Protein AF-A0A1L9QV64-F1 (afdb_monomer_lite)

Organism: NCBI:txid1925591

pLDDT: mean 77.55, std 22.65, range [31.73, 98.31]

Foldseek 3Di:
DDDDDDDDDDDDDDDDDDDDDDDDDDDDDDDPDPPPPPPPPPPPPPPDDVVVVVVVVVVLVVVLVVLVVVLVVLVVVLVVLVVVDAADPWDKDWDFPPPPDDDPDPGDIWIWTWHQDPVRDIDIDTDPPVCVVVVVVNPVSNVVNVVSVVSNVVSVVVSVVSVVVVVVVVVVVVVVVPDD

Structure (mmCIF, N/CA/C/O backbone):
data_AF-A0A1L9QV64-F1
#
_entry.id   AF-A0A1L9QV64-F1
#
loop_
_atom_site.group_PDB
_atom_site.id
_atom_site.type_symbol
_atom_site.label_atom_id
_atom_site.label_alt_id
_atom_site.label_comp_id
_atom_site.label_asym_id
_atom_site.label_entity_id
_atom_site.label_seq_id
_atom_site.pdbx_PDB_ins_code
_atom_site.Cartn_x
_atom_site.Cartn_y
_atom_site.Cartn_z
_atom_site.occupancy
_atom_site.B_iso_or_equiv
_atom_site.auth_seq_id
_atom_site.auth_comp_id
_atom_site.auth_asym_id
_atom_site.auth_atom_id
_atom_site.pdbx_PDB_model_num
ATOM 1 N N . MET A 1 1 ? 91.411 -50.316 7.113 1.00 38.44 1 MET A N 1
ATOM 2 C CA . MET A 1 1 ? 92.697 -50.597 6.453 1.00 38.44 1 MET A CA 1
ATOM 3 C C . MET A 1 1 ? 92.424 -50.458 4.967 1.00 38.44 1 MET A C 1
ATOM 5 O O . MET A 1 1 ? 91.588 -51.207 4.493 1.00 38.44 1 MET A O 1
ATOM 9 N N . ASP A 1 2 ? 92.903 -49.502 4.177 1.00 37.91 2 ASP A N 1
ATOM 10 C CA . ASP A 1 2 ? 93.941 -48.463 4.262 1.00 37.91 2 ASP A CA 1
ATOM 11 C C . ASP A 1 2 ? 93.724 -47.562 3.005 1.00 37.91 2 ASP A C 1
ATOM 13 O O . ASP A 1 2 ? 93.276 -48.070 1.983 1.00 37.91 2 ASP A O 1
ATOM 17 N N . ILE A 1 3 ? 93.714 -46.224 3.108 1.00 37.59 3 ILE A N 1
ATOM 18 C CA . ILE A 1 3 ? 94.792 -45.269 2.735 1.00 37.59 3 ILE A CA 1
ATOM 19 C C . ILE A 1 3 ? 94.836 -44.799 1.246 1.00 37.59 3 ILE A C 1
ATOM 21 O O . ILE A 1 3 ? 95.057 -45.584 0.333 1.00 37.59 3 ILE A O 1
ATOM 25 N N . ASN A 1 4 ? 94.807 -43.455 1.101 1.00 42.72 4 ASN A N 1
ATOM 26 C CA . ASN A 1 4 ? 95.429 -42.552 0.091 1.00 42.72 4 ASN A CA 1
ATOM 27 C C . ASN A 1 4 ? 94.734 -42.137 -1.238 1.00 42.72 4 ASN A C 1
ATOM 29 O O . ASN A 1 4 ? 93.804 -42.806 -1.675 1.00 42.72 4 ASN A O 1
ATOM 33 N N . PRO A 1 5 ? 95.107 -40.957 -1.824 1.00 55.28 5 PRO A N 1
ATOM 34 C CA . PRO A 1 5 ? 94.154 -39.861 -2.043 1.00 55.28 5 PRO A CA 1
ATOM 35 C C . PRO A 1 5 ? 94.335 -39.207 -3.462 1.00 55.28 5 PRO A C 1
ATOM 37 O O . PRO A 1 5 ? 94.511 -39.979 -4.404 1.00 55.28 5 PRO A O 1
ATOM 40 N N . PRO A 1 6 ? 94.236 -37.871 -3.725 1.00 57.91 6 PRO A N 1
ATOM 41 C CA . PRO A 1 6 ? 93.696 -37.343 -4.988 1.00 57.91 6 PRO A CA 1
ATOM 42 C C . PRO A 1 6 ? 94.771 -36.807 -5.960 1.00 57.91 6 PRO A C 1
ATOM 44 O O . PRO A 1 6 ? 95.906 -36.551 -5.562 1.00 57.91 6 PRO A O 1
ATOM 47 N N . ASN A 1 7 ? 94.424 -36.547 -7.229 1.00 35.72 7 ASN A N 1
ATOM 48 C CA . ASN A 1 7 ? 95.274 -35.704 -8.077 1.00 35.72 7 ASN A CA 1
ATOM 49 C C . ASN A 1 7 ? 94.498 -34.871 -9.109 1.00 35.72 7 ASN A C 1
ATOM 51 O O . ASN A 1 7 ? 93.601 -35.351 -9.799 1.00 35.72 7 ASN A O 1
ATOM 55 N N . SER A 1 8 ? 94.905 -33.608 -9.161 1.00 38.78 8 SER A N 1
ATOM 56 C CA . SER A 1 8 ? 94.520 -32.522 -10.051 1.00 38.78 8 SER A CA 1
ATOM 57 C C . SER A 1 8 ? 95.113 -32.697 -11.453 1.00 38.78 8 SER A C 1
ATOM 59 O O . SER A 1 8 ? 96.227 -33.187 -11.600 1.00 38.78 8 SER A O 1
ATOM 61 N N . ASN A 1 9 ? 94.424 -32.186 -12.476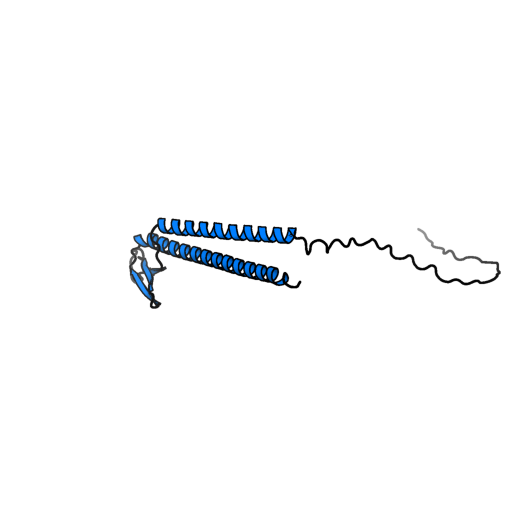 1.00 43.03 9 ASN A N 1
ATOM 62 C CA . ASN A 1 9 ? 94.975 -32.011 -13.825 1.00 43.03 9 ASN A CA 1
ATOM 63 C C . ASN A 1 9 ? 95.073 -30.515 -14.186 1.00 43.03 9 ASN A C 1
ATOM 65 O O . ASN A 1 9 ? 94.074 -29.805 -14.041 1.00 43.03 9 ASN A O 1
ATOM 69 N N . PRO A 1 10 ? 96.226 -30.042 -14.702 1.00 44.09 10 PRO A N 1
ATOM 70 C CA . PRO A 1 10 ? 96.378 -28.727 -15.327 1.00 44.09 10 PRO A CA 1
ATOM 71 C C . PRO A 1 10 ? 96.668 -28.759 -16.851 1.00 44.09 10 PRO A C 1
ATOM 73 O O . PRO A 1 10 ? 97.376 -29.630 -17.339 1.00 44.09 10 PRO A O 1
ATOM 76 N N . LEU A 1 11 ? 96.184 -27.694 -17.515 1.00 36.34 11 LEU A N 1
ATOM 77 C CA . LEU A 1 11 ? 96.795 -26.841 -18.565 1.00 36.34 11 LEU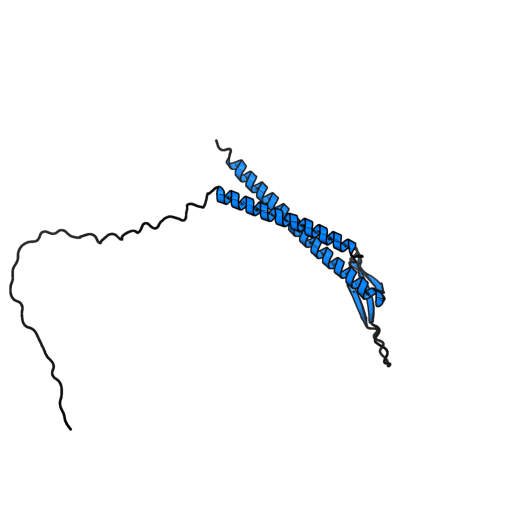 A CA 1
ATOM 78 C C . LEU A 1 11 ? 97.101 -27.353 -20.004 1.00 36.34 11 LEU A C 1
ATOM 80 O O . LEU A 1 11 ? 97.914 -28.241 -20.213 1.00 36.34 11 LEU A O 1
ATOM 84 N N . GLU A 1 12 ? 96.457 -26.648 -20.961 1.00 38.28 12 GLU A N 1
ATOM 85 C CA . GLU A 1 12 ? 96.860 -26.106 -22.293 1.00 38.28 12 GLU A CA 1
ATOM 86 C C . GLU A 1 12 ? 98.148 -26.585 -23.004 1.00 38.28 12 GLU A C 1
ATOM 88 O O . GLU A 1 12 ? 99.160 -26.859 -22.361 1.00 38.28 12 GLU A O 1
ATOM 93 N N . PRO A 1 13 ? 98.178 -26.526 -24.360 1.00 41.00 13 PRO A N 1
ATOM 94 C CA . PRO A 1 13 ? 98.984 -25.451 -24.966 1.00 41.00 13 PRO A CA 1
ATOM 95 C C . PRO A 1 13 ? 98.525 -24.908 -26.353 1.00 41.00 13 PRO A C 1
ATOM 97 O O . PRO A 1 13 ? 98.268 -25.641 -27.303 1.00 41.00 13 PRO A O 1
ATOM 100 N N . THR A 1 14 ? 98.647 -23.582 -26.492 1.00 34.66 14 THR A N 1
ATOM 101 C CA . THR A 1 14 ? 99.270 -22.806 -27.597 1.00 34.66 14 THR A CA 1
ATOM 102 C C . THR A 1 14 ? 98.681 -22.721 -29.019 1.00 34.66 14 THR A C 1
ATOM 104 O O . THR A 1 14 ? 98.778 -23.609 -29.861 1.00 34.66 14 THR A O 1
ATOM 107 N N . ASN A 1 15 ? 98.325 -21.471 -29.319 1.00 36.59 15 ASN A N 1
ATOM 108 C CA . ASN A 1 15 ? 98.102 -20.748 -30.577 1.00 36.59 15 ASN A CA 1
ATOM 109 C C . ASN A 1 15 ? 99.370 -20.533 -31.447 1.00 36.59 15 ASN A C 1
ATOM 111 O O . ASN A 1 15 ? 100.390 -20.132 -30.888 1.00 36.59 15 ASN A O 1
ATOM 115 N N . LYS A 1 16 ? 99.280 -20.650 -32.795 1.00 39.97 16 LYS A N 1
ATOM 116 C CA . LYS A 1 16 ? 100.048 -19.841 -33.788 1.00 39.97 16 LYS A CA 1
ATOM 117 C C . LYS A 1 16 ? 99.341 -19.747 -35.167 1.00 39.97 16 LYS A C 1
ATOM 119 O O . LYS A 1 16 ? 99.265 -20.757 -35.858 1.00 39.97 16 LYS A O 1
ATOM 124 N N . ARG A 1 17 ? 98.991 -18.527 -35.625 1.00 32.97 17 ARG A N 1
ATOM 125 C CA . ARG A 1 17 ? 99.519 -17.808 -36.836 1.00 32.97 17 ARG A CA 1
ATOM 126 C C . ARG A 1 17 ? 98.528 -16.778 -37.456 1.00 32.97 17 ARG A C 1
ATOM 128 O O . ARG A 1 17 ? 97.589 -17.147 -38.143 1.00 32.97 17 ARG A O 1
ATOM 135 N N . ARG A 1 18 ? 98.821 -15.486 -37.194 1.00 37.16 18 ARG A N 1
ATOM 136 C CA . ARG A 1 18 ? 98.929 -14.269 -38.070 1.00 37.16 18 ARG A CA 1
ATOM 137 C C . ARG A 1 18 ? 98.614 -14.422 -39.583 1.00 37.16 18 ARG A C 1
ATOM 139 O O . ARG A 1 18 ? 98.935 -15.469 -40.120 1.00 37.16 18 ARG A O 1
ATOM 146 N N . LEU A 1 19 ? 98.182 -13.438 -40.398 1.00 33.94 19 LEU A N 1
ATOM 147 C CA . LEU A 1 19 ? 98.018 -11.956 -40.402 1.00 33.94 19 LEU A CA 1
ATOM 148 C C . LEU A 1 19 ? 97.186 -11.650 -41.692 1.00 33.94 19 LEU A C 1
ATOM 150 O O . LEU A 1 19 ? 97.518 -12.212 -42.726 1.00 33.94 19 LEU A O 1
ATOM 154 N N . GLY A 1 20 ? 96.032 -10.972 -41.685 1.00 33.59 20 GLY A N 1
ATOM 155 C CA . GLY A 1 20 ? 95.866 -9.517 -41.851 1.00 33.59 20 GLY A CA 1
ATOM 156 C C . GLY A 1 20 ? 95.479 -9.098 -43.288 1.00 33.59 20 GLY A C 1
ATOM 157 O O . GLY A 1 20 ? 96.223 -9.407 -44.209 1.00 33.59 20 GLY A O 1
ATOM 158 N N . THR A 1 21 ? 94.352 -8.387 -43.480 1.00 31.73 21 THR A N 1
ATOM 159 C CA . THR A 1 21 ? 94.218 -7.150 -44.303 1.00 31.73 21 THR A CA 1
ATOM 160 C C . THR A 1 21 ? 92.769 -6.611 -44.375 1.00 31.73 21 THR A C 1
ATOM 162 O O . THR A 1 21 ? 91.853 -7.316 -44.773 1.00 31.73 21 THR A O 1
ATOM 165 N N . ALA A 1 22 ? 92.648 -5.321 -44.026 1.00 34.72 22 ALA A N 1
ATOM 166 C CA . ALA A 1 22 ? 91.737 -4.271 -44.514 1.00 34.72 22 ALA A CA 1
ATOM 167 C C . ALA A 1 22 ? 90.206 -4.314 -44.262 1.00 34.72 22 ALA A C 1
ATOM 169 O O . ALA A 1 22 ? 89.422 -4.896 -45.004 1.00 34.72 22 ALA A O 1
ATOM 170 N N . GLU A 1 23 ? 89.822 -3.526 -43.253 1.00 41.09 23 GLU A N 1
ATOM 171 C CA . GLU A 1 23 ? 88.625 -2.685 -43.090 1.00 41.09 23 GLU A CA 1
ATOM 172 C C . GLU A 1 23 ? 87.801 -2.316 -44.349 1.00 41.09 23 GLU A C 1
ATOM 174 O O . GLU A 1 23 ? 88.321 -1.677 -45.261 1.00 41.09 23 GLU A O 1
ATOM 179 N N . VAL A 1 24 ? 86.474 -2.515 -44.286 1.00 41.09 24 VAL A N 1
ATOM 180 C CA . VAL A 1 24 ? 85.465 -1.490 -44.644 1.00 41.09 24 VAL A CA 1
ATOM 181 C C . VAL A 1 24 ? 84.297 -1.605 -43.656 1.00 41.09 24 VAL A C 1
ATOM 183 O O . VAL A 1 24 ? 83.633 -2.634 -43.560 1.00 41.09 24 VAL A O 1
ATOM 186 N N . HIS A 1 25 ? 84.054 -0.532 -42.908 1.00 41.47 25 HIS A N 1
ATOM 187 C CA . HIS A 1 25 ? 82.984 -0.403 -41.922 1.00 41.47 25 HIS A CA 1
ATOM 188 C C . HIS A 1 25 ? 81.586 -0.285 -42.566 1.00 41.47 25 HIS A C 1
ATOM 190 O O . HIS A 1 25 ? 81.359 0.583 -43.408 1.00 41.47 25 HIS A O 1
ATOM 196 N N . ARG A 1 26 ? 80.605 -1.042 -42.051 1.00 33.84 26 ARG A N 1
ATOM 197 C CA . ARG A 1 26 ? 79.205 -0.591 -41.934 1.00 33.84 26 ARG A CA 1
ATOM 198 C C . ARG A 1 26 ? 78.620 -1.089 -40.602 1.00 33.84 26 ARG A C 1
ATOM 200 O O . ARG A 1 26 ? 78.493 -2.299 -40.431 1.00 33.84 26 ARG A O 1
ATOM 207 N N . PRO A 1 27 ? 78.268 -0.202 -39.659 1.00 41.88 27 PRO A N 1
ATOM 208 C CA . PRO A 1 27 ? 77.601 -0.600 -38.428 1.00 41.88 27 PRO A CA 1
ATOM 209 C C . PRO A 1 27 ? 76.134 -0.988 -38.653 1.00 41.88 27 PRO A C 1
ATOM 211 O O . PRO A 1 27 ? 75.410 -0.323 -39.393 1.00 41.88 27 PRO A O 1
ATOM 214 N N . THR A 1 28 ? 75.719 -1.994 -37.882 1.00 43.03 28 THR A N 1
ATOM 215 C CA . THR A 1 28 ? 74.379 -2.132 -37.295 1.00 43.03 28 THR A CA 1
ATOM 216 C C . THR A 1 28 ? 73.286 -2.692 -38.208 1.00 43.03 28 THR A C 1
ATOM 218 O O . THR A 1 28 ? 72.474 -1.961 -38.774 1.00 43.03 28 THR A O 1
ATOM 221 N N . GLU A 1 29 ? 73.179 -4.026 -38.243 1.00 52.56 29 GLU A N 1
ATOM 222 C CA . GLU A 1 29 ? 71.856 -4.654 -38.316 1.00 52.56 29 GLU A CA 1
ATOM 223 C C . GLU A 1 29 ? 71.009 -4.104 -37.162 1.00 52.56 29 GLU A C 1
ATOM 225 O O . GLU A 1 29 ? 71.364 -4.223 -35.987 1.00 52.56 29 GLU A O 1
ATOM 230 N N . LEU A 1 30 ? 69.913 -3.434 -37.515 1.00 58.75 30 LEU A N 1
ATOM 231 C CA . LEU A 1 30 ? 68.930 -2.953 -36.556 1.00 58.75 30 LEU A CA 1
ATOM 232 C C . LEU A 1 30 ? 68.332 -4.150 -35.800 1.00 58.75 30 LEU A C 1
ATOM 234 O O . LEU A 1 30 ? 68.084 -5.193 -36.413 1.00 58.75 30 LEU A O 1
ATOM 238 N N . PRO A 1 31 ? 68.068 -4.012 -34.488 1.00 60.12 31 PRO A N 1
ATOM 239 C CA . PRO A 1 31 ? 67.451 -5.076 -33.713 1.00 60.12 31 PRO A CA 1
ATOM 240 C C . PRO A 1 31 ? 66.103 -5.451 -34.346 1.00 60.12 31 PRO A C 1
ATOM 242 O O . PRO A 1 31 ? 65.394 -4.567 -34.838 1.00 60.12 31 PRO A O 1
ATOM 245 N N . PRO A 1 32 ? 65.727 -6.741 -34.351 1.00 62.28 32 PRO A N 1
ATOM 246 C CA . PRO A 1 32 ? 64.469 -7.172 -34.938 1.00 62.28 32 PRO A CA 1
ATOM 247 C C . PRO A 1 32 ? 63.323 -6.412 -34.272 1.00 62.28 32 PRO A C 1
ATOM 249 O O . PRO A 1 32 ? 63.167 -6.451 -33.049 1.00 62.28 32 PRO A O 1
ATOM 252 N N . PHE A 1 33 ? 62.539 -5.699 -35.084 1.00 60.91 33 PHE A N 1
ATOM 253 C CA . PHE A 1 33 ? 61.376 -4.966 -34.600 1.00 60.91 33 PHE A CA 1
ATOM 254 C C . PHE A 1 33 ? 60.482 -5.906 -33.779 1.00 60.91 33 PHE A C 1
ATOM 256 O O . PHE A 1 33 ? 60.259 -7.053 -34.193 1.00 60.91 33 PHE A O 1
ATOM 263 N N . PRO A 1 34 ? 59.948 -5.450 -32.630 1.00 59.53 34 PRO A N 1
ATOM 264 C CA . PRO A 1 34 ? 58.991 -6.242 -31.882 1.00 59.53 34 PRO A CA 1
ATOM 265 C C . PRO A 1 34 ? 57.827 -6.565 -32.816 1.00 59.53 34 PRO A C 1
ATOM 267 O O . PRO A 1 34 ? 57.210 -5.672 -33.397 1.00 59.53 34 PRO A O 1
ATOM 270 N N . LYS A 1 35 ? 57.550 -7.860 -33.001 1.00 64.38 35 LYS A N 1
ATOM 271 C CA . LYS A 1 35 ? 56.379 -8.318 -33.747 1.00 64.38 35 LYS A CA 1
ATOM 272 C C . LYS A 1 35 ? 55.150 -7.803 -33.008 1.00 64.38 35 LYS A C 1
ATOM 274 O O . LYS A 1 35 ? 54.710 -8.412 -32.033 1.00 64.38 35 LYS A O 1
ATOM 279 N N . TYR A 1 36 ? 54.610 -6.679 -33.461 1.00 57.03 36 TYR A N 1
ATOM 280 C CA . TYR A 1 36 ? 53.318 -6.204 -33.007 1.00 57.03 36 TYR A CA 1
ATOM 281 C C . TYR A 1 36 ? 52.290 -7.239 -33.454 1.00 57.03 36 TYR A C 1
ATOM 283 O O . TYR A 1 36 ? 51.908 -7.304 -34.620 1.00 57.03 36 TYR A O 1
ATOM 291 N N . LYS A 1 37 ? 51.844 -8.084 -32.519 1.00 61.62 37 LYS A N 1
ATOM 292 C CA . LYS A 1 37 ? 50.528 -8.701 -32.659 1.00 61.62 37 LYS A CA 1
ATOM 293 C C . LYS A 1 37 ? 49.562 -7.519 -32.704 1.00 61.62 37 LYS A C 1
ATOM 295 O O . LYS A 1 37 ? 49.595 -6.737 -31.754 1.00 61.62 37 LYS A O 1
ATOM 300 N N . PRO A 1 38 ? 48.762 -7.329 -33.765 1.00 54.34 38 PRO A N 1
ATOM 301 C CA . PRO A 1 38 ? 47.749 -6.294 -33.738 1.00 54.34 38 PRO A CA 1
ATOM 302 C C . PRO A 1 38 ? 46.846 -6.615 -32.553 1.00 54.34 38 PRO A C 1
ATOM 304 O O . PRO A 1 38 ? 46.107 -7.602 -32.565 1.00 54.34 38 PRO A O 1
ATOM 307 N N . THR A 1 39 ? 46.964 -5.830 -31.485 1.00 51.56 39 THR A N 1
ATOM 308 C CA . THR A 1 39 ? 46.003 -5.867 -30.397 1.00 51.56 39 THR A CA 1
ATOM 309 C C . THR A 1 39 ? 44.700 -5.471 -31.055 1.00 51.56 39 THR A C 1
ATOM 311 O O . THR A 1 39 ? 44.545 -4.332 -31.490 1.00 51.56 39 THR A O 1
ATOM 314 N N . ARG A 1 40 ? 43.809 -6.445 -31.244 1.00 54.09 40 ARG A N 1
ATOM 315 C CA . ARG A 1 40 ? 42.499 -6.220 -31.839 1.00 54.09 40 ARG A CA 1
ATOM 316 C C . ARG A 1 40 ? 41.855 -5.102 -31.023 1.00 54.09 40 ARG A C 1
ATOM 318 O O . ARG A 1 40 ? 41.522 -5.308 -29.856 1.00 54.09 40 ARG A O 1
ATOM 325 N N . LEU A 1 41 ? 41.746 -3.909 -31.606 1.00 57.34 41 LEU A N 1
ATOM 326 C CA . LEU A 1 41 ? 41.030 -2.778 -31.026 1.00 57.34 41 LEU A CA 1
ATOM 327 C C . LEU A 1 41 ? 39.530 -3.093 -31.082 1.00 57.34 41 LEU A C 1
ATOM 329 O O . LEU A 1 41 ? 38.763 -2.485 -31.814 1.00 57.34 41 LEU A O 1
ATOM 333 N N . SER A 1 42 ? 39.104 -4.099 -30.328 1.00 53.97 42 SER A N 1
ATOM 334 C CA . SER A 1 42 ? 37.708 -4.479 -30.152 1.00 53.97 42 SER A CA 1
ATOM 335 C C . SER A 1 42 ? 37.299 -4.083 -28.746 1.00 53.97 42 SER A C 1
ATOM 337 O O . SER A 1 42 ? 37.078 -4.929 -27.885 1.00 53.97 42 SER A O 1
ATOM 339 N N . ARG A 1 43 ? 37.281 -2.777 -28.475 1.00 50.84 43 ARG A N 1
ATOM 340 C CA . ARG A 1 43 ? 36.653 -2.270 -27.248 1.00 50.84 43 ARG A CA 1
ATOM 341 C C . ARG A 1 43 ? 35.993 -0.893 -27.376 1.00 50.84 43 ARG A C 1
ATOM 343 O O . ARG A 1 43 ? 35.583 -0.345 -26.367 1.00 50.84 43 ARG A O 1
ATOM 350 N N . TYR A 1 44 ? 35.840 -0.383 -28.603 1.00 51.97 44 TYR A N 1
ATOM 351 C CA . TYR A 1 44 ? 35.192 0.907 -28.897 1.00 51.97 44 TYR A CA 1
ATOM 352 C C . TYR A 1 44 ? 33.980 0.818 -29.846 1.00 51.97 44 TYR A C 1
ATOM 354 O O . TYR A 1 44 ? 33.397 1.837 -30.184 1.00 51.97 44 TYR A O 1
ATOM 362 N N . GLN A 1 45 ? 33.559 -0.377 -30.278 1.00 53.88 45 GLN A N 1
ATOM 363 C CA . GLN A 1 45 ? 32.489 -0.508 -31.283 1.00 53.88 45 GLN A CA 1
ATOM 364 C C . GLN A 1 45 ? 31.057 -0.552 -30.723 1.00 53.88 45 GLN A C 1
ATOM 366 O O . GLN A 1 45 ? 30.124 -0.545 -31.513 1.00 53.88 45 GLN A O 1
ATOM 371 N N . ASN A 1 46 ? 30.854 -0.567 -29.398 1.00 53.34 46 ASN A N 1
ATOM 372 C CA . ASN A 1 46 ? 29.508 -0.707 -28.817 1.00 53.34 46 ASN A CA 1
ATOM 373 C C . ASN A 1 46 ? 29.051 0.475 -27.944 1.00 53.34 46 ASN A C 1
ATOM 375 O O . ASN A 1 46 ? 28.076 0.347 -27.219 1.00 53.34 46 ASN A O 1
ATOM 379 N N . GLN A 1 47 ? 29.748 1.616 -27.982 1.00 54.25 47 GLN A N 1
ATOM 380 C CA . GLN A 1 47 ? 29.363 2.786 -27.174 1.00 54.25 47 GLN A CA 1
ATOM 381 C C . GLN A 1 47 ? 28.234 3.629 -27.789 1.00 54.25 47 GLN A C 1
ATOM 383 O O . GLN A 1 47 ? 27.682 4.477 -27.100 1.00 54.25 47 GLN A O 1
ATOM 388 N N . TYR A 1 48 ? 27.873 3.390 -29.055 1.00 60.19 48 TYR A N 1
ATOM 389 C CA . TYR A 1 48 ? 26.917 4.220 -29.801 1.00 60.19 48 TYR A CA 1
ATOM 390 C C . TYR A 1 48 ? 25.987 3.390 -30.700 1.00 60.19 48 TYR A C 1
ATOM 392 O O . TYR A 1 48 ? 25.570 3.851 -31.762 1.00 60.19 48 TYR A O 1
ATOM 400 N N . SER A 1 49 ? 25.703 2.134 -30.335 1.00 72.81 49 SER A N 1
ATOM 401 C CA . SER A 1 49 ? 24.769 1.309 -31.103 1.00 72.81 49 SER A CA 1
ATOM 402 C C . SER A 1 49 ? 23.323 1.696 -30.749 1.00 72.81 49 SER A C 1
ATOM 404 O O . SER A 1 49 ? 22.969 1.715 -29.569 1.00 72.81 49 SER A O 1
ATOM 406 N N . PRO A 1 50 ? 22.459 1.998 -31.738 1.00 79.44 50 PRO A N 1
ATOM 407 C CA . PRO A 1 50 ? 21.058 2.343 -31.476 1.00 79.44 50 PRO A CA 1
ATOM 408 C C . PRO A 1 50 ? 20.307 1.194 -30.792 1.00 79.44 50 PRO A C 1
ATOM 410 O O . PRO A 1 50 ? 19.397 1.439 -30.010 1.00 79.44 50 PRO A O 1
ATOM 413 N N . ASN A 1 51 ? 20.743 -0.048 -31.024 1.00 85.12 51 ASN A N 1
ATOM 414 C CA . ASN A 1 51 ? 20.184 -1.236 -30.386 1.00 85.12 51 ASN A CA 1
ATOM 415 C C . ASN A 1 51 ? 20.333 -1.181 -28.863 1.00 85.12 51 ASN A C 1
ATOM 417 O O . ASN A 1 51 ? 19.356 -1.408 -28.172 1.00 85.12 51 ASN A O 1
ATOM 421 N N . LEU A 1 52 ? 21.495 -0.766 -28.338 1.00 86.06 52 LEU A N 1
ATOM 422 C CA . LEU A 1 52 ? 21.682 -0.624 -26.892 1.00 86.06 52 LEU A CA 1
ATOM 423 C C . LEU A 1 52 ? 20.724 0.416 -26.292 1.00 86.06 52 LEU A C 1
ATOM 425 O O . LEU A 1 52 ? 20.199 0.217 -25.203 1.00 86.06 52 LEU A O 1
ATOM 429 N N . ALA A 1 53 ? 20.490 1.531 -26.991 1.00 86.31 53 A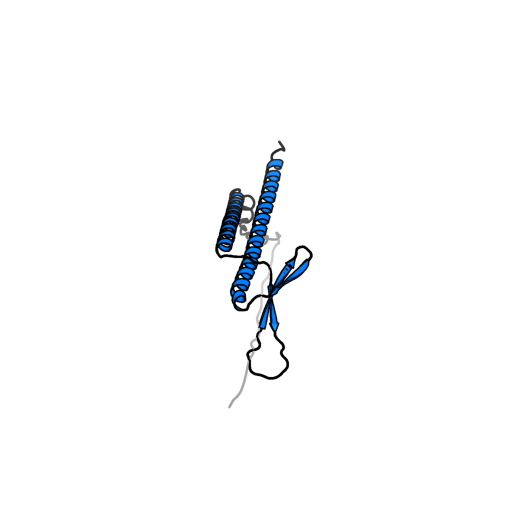LA A N 1
ATOM 430 C CA . ALA A 1 53 ? 19.551 2.551 -26.529 1.00 86.31 53 ALA A CA 1
ATOM 431 C C . ALA A 1 53 ? 18.102 2.034 -26.522 1.00 86.31 53 ALA A C 1
ATOM 433 O O . ALA A 1 53 ? 17.364 2.311 -25.581 1.00 86.31 53 ALA A O 1
ATOM 434 N N . ILE A 1 54 ? 17.711 1.269 -27.545 1.00 90.50 54 ILE A N 1
ATOM 435 C CA . ILE A 1 54 ? 16.394 0.623 -27.627 1.00 90.50 54 ILE A CA 1
ATOM 436 C C . ILE A 1 54 ? 16.237 -0.432 -26.526 1.00 90.50 54 ILE A C 1
ATOM 438 O O . ILE A 1 54 ? 15.211 -0.441 -25.852 1.00 90.50 54 ILE A O 1
ATOM 442 N N . ASP A 1 55 ? 17.260 -1.255 -26.289 1.00 92.06 55 ASP A N 1
ATOM 443 C CA . ASP A 1 55 ? 17.262 -2.265 -25.225 1.00 92.06 55 ASP A CA 1
ATOM 444 C C . ASP A 1 55 ? 17.043 -1.604 -23.855 1.00 92.06 55 ASP A C 1
ATOM 446 O O . ASP A 1 55 ? 16.161 -2.006 -23.103 1.00 92.06 55 ASP A O 1
ATOM 450 N N . VAL A 1 56 ? 17.759 -0.510 -23.564 1.00 92.94 56 VAL A N 1
ATOM 451 C CA . VAL A 1 56 ? 17.579 0.252 -22.316 1.00 92.94 56 VAL A CA 1
ATOM 452 C C . VAL A 1 56 ? 16.172 0.848 -22.202 1.00 92.94 56 VAL A C 1
ATOM 454 O O . VAL A 1 56 ? 15.613 0.884 -21.107 1.00 92.94 56 VAL A O 1
ATOM 457 N N . LEU A 1 57 ? 15.575 1.325 -23.299 1.00 94.25 57 LEU A N 1
ATOM 458 C CA . LEU A 1 57 ? 1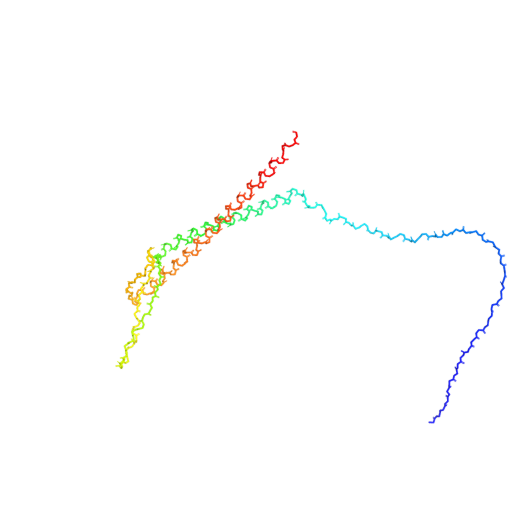4.200 1.836 -23.273 1.00 94.25 57 LEU A CA 1
ATOM 459 C C . LEU A 1 57 ? 13.186 0.727 -22.968 1.00 94.25 57 LEU A C 1
ATOM 461 O O . LEU A 1 57 ? 12.271 0.964 -22.180 1.00 94.25 57 LEU A O 1
ATOM 465 N N . HIS A 1 58 ? 13.372 -0.470 -23.524 1.00 95.88 58 HIS A N 1
ATOM 466 C CA . HIS A 1 58 ? 12.544 -1.631 -23.196 1.00 95.88 58 HIS A CA 1
ATOM 467 C C . HIS A 1 58 ? 12.749 -2.111 -21.759 1.00 95.88 58 HIS A C 1
ATOM 469 O O . HIS A 1 58 ? 11.780 -2.464 -21.092 1.00 95.88 58 HIS A O 1
ATOM 475 N N . ASP A 1 59 ? 13.976 -2.066 -21.241 1.00 96.06 59 ASP A N 1
ATOM 476 C CA . ASP A 1 59 ? 14.238 -2.369 -19.832 1.00 96.06 59 ASP A CA 1
ATOM 477 C C . ASP A 1 59 ? 13.515 -1.374 -18.912 1.00 96.06 59 ASP A C 1
ATOM 479 O O . ASP A 1 59 ? 12.891 -1.764 -17.923 1.00 96.06 59 ASP A O 1
ATOM 483 N N . ILE A 1 60 ? 13.553 -0.081 -19.249 1.00 96.06 60 ILE A N 1
ATOM 484 C CA . ILE A 1 60 ? 12.836 0.963 -18.506 1.00 96.06 60 ILE A CA 1
ATOM 485 C C . ILE A 1 60 ? 11.321 0.738 -18.571 1.00 96.06 60 ILE A C 1
ATOM 487 O O . ILE A 1 60 ? 10.648 0.851 -17.545 1.00 96.06 60 ILE A O 1
ATOM 491 N N . GLU A 1 61 ? 10.786 0.412 -19.747 1.00 96.44 61 GLU A N 1
ATOM 492 C CA . GLU A 1 61 ? 9.377 0.056 -19.936 1.00 96.44 61 GLU A CA 1
ATOM 493 C C . GLU A 1 61 ? 8.990 -1.134 -19.051 1.00 96.44 61 GLU A C 1
ATOM 495 O O . GLU A 1 61 ? 8.036 -1.040 -18.280 1.00 96.44 61 GLU A O 1
ATOM 500 N N . ALA A 1 62 ? 9.775 -2.213 -19.075 1.00 97.44 62 ALA A N 1
ATOM 501 C CA . ALA A 1 62 ? 9.529 -3.404 -18.270 1.00 97.44 62 ALA A CA 1
ATOM 502 C C . ALA A 1 62 ? 9.531 -3.100 -16.761 1.00 97.44 62 ALA A C 1
ATOM 504 O O . ALA A 1 62 ? 8.666 -3.583 -16.025 1.00 97.44 62 ALA A O 1
ATOM 505 N N . ILE A 1 63 ? 10.463 -2.264 -16.290 1.00 97.19 63 ILE A N 1
ATOM 506 C CA . ILE A 1 63 ? 10.507 -1.815 -14.889 1.00 97.19 63 ILE A CA 1
ATOM 507 C C . ILE A 1 63 ? 9.265 -0.981 -14.543 1.00 97.19 63 ILE A C 1
ATOM 509 O O . ILE A 1 63 ? 8.677 -1.177 -13.476 1.00 97.19 63 ILE A O 1
ATOM 513 N N . ALA A 1 64 ? 8.848 -0.070 -15.425 1.00 97.31 64 ALA A N 1
ATOM 514 C CA . ALA A 1 64 ? 7.663 0.756 -15.210 1.00 97.31 64 ALA A CA 1
ATOM 515 C C . ALA A 1 64 ? 6.381 -0.090 -15.154 1.00 97.31 64 ALA A C 1
ATOM 517 O O . ALA A 1 64 ? 5.573 0.099 -14.243 1.00 97.31 64 ALA A O 1
ATOM 518 N N . CYS A 1 65 ? 6.232 -1.065 -16.057 1.00 98.12 65 CYS A N 1
ATOM 519 C CA . CYS A 1 65 ? 5.144 -2.042 -16.020 1.00 98.12 65 CYS A CA 1
ATOM 520 C C . CYS A 1 65 ? 5.137 -2.817 -14.697 1.00 98.12 65 CYS A C 1
ATOM 522 O O . CYS A 1 65 ? 4.109 -2.878 -14.033 1.00 98.12 65 CYS A O 1
ATOM 524 N N . GLN A 1 66 ? 6.292 -3.312 -14.242 1.00 98.25 66 GLN A N 1
ATOM 525 C CA . GLN A 1 66 ? 6.385 -4.013 -12.960 1.00 98.25 66 GLN A CA 1
ATOM 526 C C . GLN A 1 66 ? 5.968 -3.131 -11.769 1.00 98.25 66 GLN A C 1
ATOM 528 O O . GLN A 1 66 ? 5.340 -3.614 -10.823 1.00 98.25 66 GLN A O 1
ATOM 533 N N . TRP A 1 67 ? 6.342 -1.848 -11.760 1.00 98.06 67 TRP A N 1
ATOM 534 C CA . TRP A 1 67 ? 5.907 -0.924 -10.708 1.00 98.06 67 TRP A CA 1
ATOM 535 C C . TRP A 1 67 ? 4.398 -0.690 -10.743 1.00 98.06 67 TRP A C 1
ATOM 537 O O . TRP A 1 67 ? 3.788 -0.621 -9.676 1.00 98.06 67 TRP A O 1
ATOM 547 N N . GLN A 1 68 ? 3.806 -0.617 -11.935 1.00 97.81 68 GLN A N 1
ATOM 548 C CA . GLN A 1 68 ? 2.364 -0.481 -12.108 1.00 97.81 68 GLN A CA 1
ATOM 549 C C . GLN A 1 68 ? 1.611 -1.727 -11.621 1.00 97.81 68 GLN A C 1
ATOM 551 O O . GLN A 1 68 ? 0.718 -1.595 -10.789 1.00 97.81 68 GLN A O 1
ATOM 556 N N . ASP A 1 69 ? 2.043 -2.928 -12.012 1.00 98.31 69 ASP A N 1
ATOM 557 C CA . ASP A 1 69 ? 1.456 -4.190 -11.536 1.00 98.31 69 ASP A CA 1
ATOM 558 C C . ASP A 1 69 ? 1.502 -4.286 -10.006 1.00 98.31 69 ASP A C 1
ATOM 560 O O . ASP A 1 69 ? 0.579 -4.768 -9.347 1.00 98.31 69 ASP A O 1
ATOM 564 N N . ARG A 1 70 ? 2.591 -3.794 -9.406 1.00 98.19 70 ARG A N 1
ATOM 565 C CA . ARG A 1 70 ? 2.738 -3.768 -7.952 1.00 98.19 70 ARG A CA 1
ATOM 566 C C . ARG A 1 70 ? 1.820 -2.743 -7.288 1.00 98.19 70 ARG A C 1
ATOM 568 O O . ARG A 1 70 ? 1.369 -2.994 -6.172 1.00 98.19 70 ARG A O 1
ATOM 575 N N . LEU A 1 71 ? 1.550 -1.606 -7.928 1.00 98.31 71 LEU A N 1
ATOM 576 C CA . LEU A 1 71 ? 0.557 -0.645 -7.441 1.00 98.31 71 LEU A CA 1
ATOM 577 C C . LEU A 1 71 ? -0.845 -1.253 -7.447 1.00 98.31 71 LEU A C 1
ATOM 579 O O . LEU A 1 71 ? -1.555 -1.121 -6.447 1.00 98.31 71 LEU A O 1
ATOM 583 N N . ASP A 1 72 ? -1.200 -1.969 -8.512 1.00 98.25 72 ASP A N 1
ATOM 584 C CA . ASP A 1 72 ? -2.483 -2.667 -8.615 1.00 98.25 72 ASP A CA 1
ATOM 585 C C . ASP A 1 72 ? -2.585 -3.767 -7.547 1.00 98.25 72 ASP A C 1
ATOM 587 O O . ASP A 1 72 ? -3.555 -3.823 -6.791 1.00 98.25 72 ASP A O 1
ATOM 591 N N . GLN A 1 73 ? -1.516 -4.547 -7.350 1.00 98.31 73 GLN A N 1
ATOM 592 C CA . GLN A 1 73 ? -1.448 -5.536 -6.273 1.00 98.31 73 GLN A CA 1
ATOM 593 C C . GLN A 1 73 ? -1.623 -4.906 -4.880 1.00 98.31 73 GLN A C 1
ATOM 595 O O . GLN A 1 73 ? -2.317 -5.464 -4.028 1.00 98.31 73 GLN A O 1
ATOM 600 N N . ILE A 1 74 ? -0.991 -3.758 -4.618 1.00 98.25 74 ILE A N 1
ATOM 601 C CA . ILE A 1 74 ? -1.147 -3.043 -3.344 1.00 98.25 74 ILE A CA 1
ATOM 602 C C . ILE A 1 74 ? -2.593 -2.564 -3.174 1.00 98.25 74 ILE A C 1
ATOM 604 O O . ILE A 1 74 ? -3.137 -2.650 -2.071 1.00 98.25 74 ILE A O 1
ATOM 608 N N . HIS A 1 75 ? -3.233 -2.079 -4.240 1.00 98.00 75 HIS A N 1
ATOM 609 C CA . HIS A 1 75 ? -4.634 -1.669 -4.200 1.00 98.00 75 HIS A CA 1
ATOM 610 C C . HIS A 1 75 ? -5.557 -2.835 -3.823 1.00 98.00 75 HIS A C 1
ATOM 612 O O . HIS A 1 75 ? -6.398 -2.693 -2.928 1.00 98.00 75 HIS A O 1
ATOM 618 N N . ASP A 1 76 ? -5.347 -4.003 -4.426 1.00 98.12 76 ASP A N 1
ATOM 619 C CA . ASP A 1 76 ? -6.098 -5.218 -4.108 1.00 98.12 76 ASP A CA 1
ATOM 620 C C . ASP A 1 76 ? -5.861 -5.671 -2.664 1.00 98.12 76 ASP A C 1
ATOM 622 O O . ASP A 1 76 ? -6.805 -6.026 -1.956 1.00 98.12 76 ASP A O 1
ATOM 626 N N . GLN A 1 77 ? -4.616 -5.607 -2.182 1.00 98.12 77 GLN A N 1
ATOM 627 C CA . GLN A 1 77 ? -4.276 -5.945 -0.796 1.00 98.12 77 GLN A CA 1
ATOM 628 C C . GLN A 1 77 ? -4.943 -5.007 0.211 1.00 98.12 77 GLN A C 1
ATOM 630 O O . GLN A 1 77 ? -5.463 -5.470 1.229 1.00 98.12 77 GLN A O 1
ATOM 635 N N . ILE A 1 78 ? -4.970 -3.703 -0.071 1.00 97.69 78 ILE A N 1
ATOM 636 C CA . ILE A 1 78 ? -5.672 -2.719 0.757 1.00 97.69 78 ILE A CA 1
ATOM 637 C C . ILE A 1 78 ? -7.174 -3.022 0.766 1.00 97.69 78 ILE A C 1
ATOM 639 O O . ILE A 1 78 ? -7.778 -3.088 1.837 1.00 97.69 78 ILE A O 1
ATOM 643 N N . THR A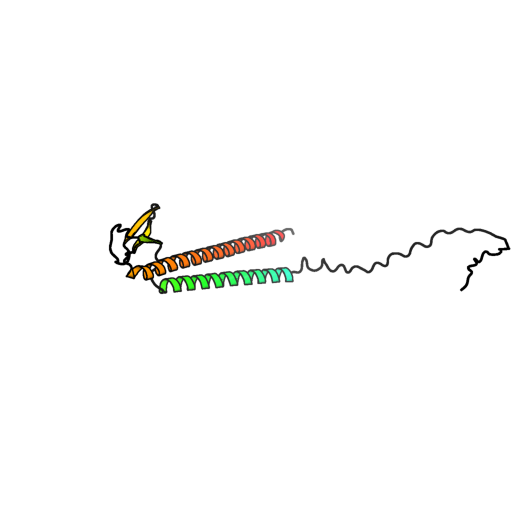 1 79 ? -7.772 -3.264 -0.402 1.00 97.00 79 THR A N 1
ATOM 644 C CA . THR A 1 79 ? -9.199 -3.594 -0.536 1.00 97.00 79 THR A CA 1
ATOM 645 C C . THR A 1 79 ? -9.551 -4.864 0.237 1.00 97.00 79 THR A C 1
ATOM 647 O O . THR A 1 79 ? -10.473 -4.868 1.055 1.00 97.00 79 THR A O 1
ATOM 650 N N . ALA A 1 80 ? -8.764 -5.927 0.070 1.00 97.44 80 ALA A N 1
ATOM 651 C CA . ALA A 1 80 ? -8.925 -7.169 0.816 1.00 97.44 80 ALA A CA 1
ATOM 652 C C . ALA A 1 80 ? -8.830 -6.945 2.332 1.00 97.44 80 ALA A C 1
ATOM 654 O O . ALA A 1 80 ? -9.579 -7.557 3.092 1.00 97.44 80 ALA A O 1
ATOM 655 N N . LEU A 1 81 ? -7.946 -6.055 2.785 1.00 96.69 81 LEU A N 1
ATOM 656 C CA . LEU A 1 81 ? -7.782 -5.731 4.199 1.00 96.69 81 LEU A CA 1
ATOM 657 C C . LEU A 1 81 ? -9.016 -5.017 4.779 1.00 96.69 81 LEU A C 1
ATOM 659 O O . LEU A 1 81 ? -9.437 -5.357 5.885 1.00 96.69 81 LEU A O 1
ATOM 663 N N . TYR A 1 82 ? -9.659 -4.121 4.023 1.00 94.81 82 TYR A N 1
ATOM 664 C CA . TYR A 1 82 ? -10.944 -3.520 4.416 1.00 94.81 82 TYR A CA 1
ATOM 665 C C . TYR A 1 82 ? -12.079 -4.550 4.511 1.00 94.81 82 TYR A C 1
ATOM 667 O O . TYR A 1 82 ? -12.940 -4.438 5.385 1.00 94.81 82 TYR A O 1
ATOM 675 N N . HIS A 1 83 ? -12.068 -5.588 3.672 1.00 95.12 83 HIS A N 1
ATOM 676 C CA . HIS A 1 83 ? -13.054 -6.671 3.747 1.00 95.12 83 HIS A CA 1
ATOM 677 C C . HIS A 1 83 ? -12.850 -7.619 4.940 1.00 95.12 83 HIS A C 1
ATOM 679 O O . HIS A 1 83 ? -13.790 -8.302 5.340 1.00 95.12 83 HIS A O 1
ATOM 685 N N . GLN A 1 84 ? -11.660 -7.656 5.549 1.00 93.12 84 GLN A N 1
ATOM 686 C CA . GLN A 1 84 ? -11.378 -8.518 6.707 1.00 93.12 84 GLN A CA 1
ATOM 687 C C . GLN A 1 84 ? -12.001 -8.005 8.017 1.00 93.12 84 GLN A C 1
ATOM 689 O O . GLN A 1 84 ? -12.116 -8.769 8.982 1.00 93.12 84 GLN A O 1
ATOM 694 N N . GLY A 1 85 ? -12.394 -6.730 8.082 1.00 91.75 85 GLY A N 1
ATOM 695 C CA . GLY A 1 85 ? -13.105 -6.143 9.218 1.00 91.75 85 GLY A CA 1
ATOM 696 C C . GLY A 1 85 ? -12.502 -4.819 9.696 1.00 91.75 85 GLY A C 1
ATOM 697 O O . GLY A 1 85 ? -11.811 -4.144 8.936 1.00 91.75 85 GLY A O 1
ATOM 698 N N . PRO A 1 86 ? -12.758 -4.413 10.954 1.00 93.06 86 PRO A N 1
ATOM 699 C CA . PRO A 1 86 ? -12.397 -3.081 11.421 1.00 93.06 86 PRO A CA 1
ATOM 700 C C . PRO A 1 86 ? -10.881 -2.878 11.457 1.00 93.06 86 PRO A C 1
ATOM 702 O O . PRO A 1 86 ? -10.116 -3.789 11.790 1.00 93.06 86 PRO A O 1
ATOM 705 N N . ILE A 1 87 ? -10.483 -1.646 11.151 1.00 94.88 87 ILE A N 1
ATOM 706 C CA . ILE A 1 87 ? -9.113 -1.146 11.196 1.00 94.88 87 ILE A CA 1
ATOM 707 C C . ILE A 1 87 ? -9.086 -0.048 12.253 1.00 94.88 87 ILE A C 1
ATOM 709 O O . ILE A 1 87 ? -9.854 0.912 12.174 1.00 94.88 87 ILE A O 1
ATOM 713 N N . ILE A 1 88 ? -8.238 -0.198 13.265 1.00 92.69 88 ILE A N 1
ATOM 714 C CA . ILE A 1 88 ? -8.212 0.706 14.417 1.00 92.69 88 ILE A CA 1
ATOM 715 C C . ILE A 1 88 ? -6.794 1.218 14.611 1.00 92.69 88 ILE A C 1
ATOM 717 O O . ILE A 1 88 ? -5.873 0.450 14.849 1.00 92.69 88 ILE A O 1
ATOM 721 N N . GLU A 1 89 ? -6.631 2.535 14.581 1.00 92.50 89 GLU A N 1
ATOM 722 C CA . GLU A 1 89 ? -5.414 3.168 15.078 1.00 92.50 89 GLU A CA 1
ATOM 723 C C . GLU A 1 89 ? -5.396 3.152 16.609 1.00 92.50 89 GLU A C 1
ATOM 725 O O . GLU A 1 89 ? -6.387 3.531 17.242 1.00 92.50 89 GLU A O 1
ATOM 730 N N . GLY A 1 90 ? -4.281 2.729 17.201 1.00 92.69 90 GLY A N 1
ATOM 731 C CA . GLY A 1 90 ? -4.076 2.754 18.645 1.00 92.69 90 GLY A CA 1
ATOM 732 C C . GLY A 1 90 ? -3.111 1.680 19.134 1.00 92.69 90 GLY A C 1
ATOM 733 O O . GLY A 1 90 ? -2.502 0.953 18.347 1.00 92.69 90 GLY A O 1
ATOM 734 N N . TRP A 1 91 ? -2.991 1.582 20.453 1.00 94.25 91 TRP A N 1
ATOM 735 C CA . TRP A 1 91 ? -2.262 0.523 21.145 1.00 94.25 91 TRP A CA 1
ATOM 736 C C . TRP A 1 91 ? -3.070 0.019 22.340 1.00 94.25 91 TRP A C 1
ATOM 738 O O . TRP A 1 91 ? -3.878 0.746 22.917 1.00 94.25 91 TRP A O 1
ATOM 748 N N . LEU A 1 92 ? -2.860 -1.243 22.710 1.00 93.38 92 LEU A N 1
ATOM 749 C CA . LEU A 1 92 ? -3.420 -1.814 23.930 1.00 93.38 92 LEU A CA 1
ATOM 750 C C . LEU A 1 92 ? -2.399 -1.703 25.051 1.00 93.38 92 LEU A C 1
ATOM 752 O O . LEU A 1 92 ? -1.234 -2.057 24.881 1.00 93.38 92 LEU A O 1
ATOM 756 N N . GLU A 1 93 ? -2.852 -1.249 26.207 1.00 92.69 93 GLU A N 1
ATOM 757 C CA . GLU A 1 93 ? -2.030 -1.142 27.400 1.00 92.69 93 GLU A CA 1
ATOM 758 C C . GLU A 1 93 ? -2.591 -2.039 28.498 1.00 92.69 93 GLU A C 1
ATOM 760 O O . GLU A 1 93 ? -3.792 -2.030 28.775 1.00 92.69 93 GLU A O 1
ATOM 765 N N . SER A 1 94 ? -1.714 -2.837 29.102 1.00 89.94 94 SER A N 1
ATOM 766 C CA . SER A 1 94 ? -2.042 -3.738 30.201 1.00 89.94 94 SER A CA 1
ATOM 767 C C . SER A 1 94 ? -1.643 -3.107 31.528 1.00 89.94 94 SER A C 1
ATOM 769 O O . SER A 1 94 ? -0.457 -2.885 31.776 1.00 89.94 94 SER A O 1
ATOM 771 N N . THR A 1 95 ? -2.608 -2.872 32.406 1.00 84.06 95 THR A N 1
ATOM 772 C CA . THR A 1 95 ? -2.350 -2.485 33.791 1.00 84.06 95 THR A CA 1
ATOM 773 C C . THR A 1 95 ? -2.463 -3.708 34.698 1.00 84.06 95 THR A C 1
ATOM 775 O O . THR A 1 95 ? -3.528 -4.333 34.757 1.00 84.06 95 THR A O 1
ATOM 778 N N . PRO A 1 96 ? -1.392 -4.090 35.415 1.00 78.88 96 PRO A N 1
ATOM 779 C CA . PRO A 1 96 ? -1.503 -5.128 36.425 1.00 78.88 96 PRO A CA 1
ATOM 780 C C . PRO A 1 96 ? -2.349 -4.584 37.581 1.00 78.88 96 PRO A C 1
ATOM 782 O O . PRO A 1 96 ? -2.028 -3.537 38.144 1.00 78.88 96 PRO A O 1
ATOM 785 N N . ASN A 1 97 ? -3.420 -5.285 37.965 1.00 68.00 97 ASN A N 1
ATOM 786 C CA . ASN A 1 97 ? -4.069 -5.004 39.244 1.00 68.00 97 ASN A CA 1
ATOM 787 C C . ASN A 1 97 ? -3.104 -5.416 40.359 1.00 68.00 97 ASN A C 1
ATOM 789 O O . ASN A 1 97 ? -3.042 -6.583 40.744 1.00 68.00 97 ASN A O 1
ATOM 793 N N . SER A 1 98 ? -2.320 -4.459 40.856 1.00 56.31 98 SER A N 1
ATOM 794 C CA . SER A 1 98 ? -1.474 -4.649 42.031 1.00 56.31 98 SER A CA 1
ATOM 795 C C . SER A 1 98 ? -2.349 -4.597 43.282 1.00 56.31 98 SER A C 1
ATOM 797 O O . SER A 1 98 ? -2.425 -3.589 43.982 1.00 56.31 98 SER A O 1
ATOM 799 N N . THR A 1 99 ? -3.090 -5.673 43.544 1.00 55.22 99 THR A N 1
ATOM 800 C CA . THR A 1 99 ? -3.735 -5.869 44.842 1.00 55.22 99 THR A CA 1
ATOM 801 C C . THR A 1 99 ? -2.675 -6.423 45.791 1.00 55.22 99 THR A C 1
ATOM 803 O O . THR A 1 99 ? -2.486 -7.632 45.909 1.00 55.22 99 THR A O 1
ATOM 806 N N . HIS A 1 100 ? -1.920 -5.532 46.434 1.00 52.66 100 HIS A N 1
ATOM 807 C CA . HIS A 1 100 ? -1.065 -5.906 47.557 1.00 52.66 100 HIS A CA 1
ATOM 808 C C . HIS A 1 100 ? -1.948 -6.386 48.718 1.00 52.66 100 HIS A C 1
ATOM 810 O O . HIS A 1 100 ? -2.555 -5.573 49.409 1.00 52.66 100 HIS A O 1
ATOM 816 N N . GLY A 1 101 ? -2.008 -7.701 48.940 1.00 52.97 101 GLY A N 1
ATOM 817 C CA . GLY A 1 101 ? -2.565 -8.276 50.166 1.00 52.97 101 GLY A CA 1
ATOM 818 C C . GLY A 1 101 ? -3.339 -9.573 49.955 1.00 52.97 101 GLY A C 1
ATOM 819 O O . GLY A 1 101 ? -4.535 -9.543 49.705 1.00 52.97 101 GLY A O 1
ATOM 820 N N . ASN A 1 102 ? -2.633 -10.696 50.113 1.00 56.69 102 ASN A N 1
ATOM 821 C CA . ASN A 1 102 ? -3.127 -12.031 50.469 1.00 56.69 102 ASN A CA 1
ATOM 822 C C . ASN A 1 102 ? -4.463 -12.492 49.868 1.00 56.69 102 ASN A C 1
ATOM 824 O O . ASN A 1 102 ? -5.505 -12.354 50.501 1.00 56.69 102 ASN A O 1
ATOM 828 N N . SER A 1 103 ? -4.416 -13.183 48.728 1.00 54.44 103 SER A N 1
ATOM 829 C CA . SER A 1 103 ? -5.106 -14.470 48.500 1.00 54.44 103 SER A CA 1
ATOM 830 C C . SER A 1 103 ? -4.998 -14.881 47.028 1.00 54.44 103 SER A C 1
ATOM 832 O O . SER A 1 103 ? -4.958 -14.058 46.121 1.00 54.44 103 SER A O 1
ATOM 834 N N . SER A 1 104 ? -4.885 -16.185 46.805 1.00 55.91 104 SER A N 1
ATOM 835 C CA . SER A 1 104 ? -4.563 -16.883 45.558 1.00 55.91 104 SER A CA 1
ATOM 836 C C . SER A 1 104 ? -5.644 -16.813 44.463 1.00 55.91 104 SER A C 1
ATOM 838 O O . SER A 1 104 ? -6.105 -17.848 43.984 1.00 55.91 104 SER A O 1
ATOM 840 N N . ALA A 1 105 ? -6.048 -15.620 44.032 1.00 50.25 105 ALA A N 1
ATOM 841 C CA . ALA A 1 105 ? -6.962 -15.440 42.907 1.00 50.25 105 ALA A CA 1
ATOM 842 C C . ALA A 1 105 ? -6.274 -14.630 41.800 1.00 50.25 105 ALA A C 1
ATOM 844 O O . ALA A 1 105 ? -6.081 -13.429 41.939 1.00 50.25 105 ALA A O 1
ATOM 845 N N . SER A 1 106 ? -5.876 -15.334 40.731 1.00 55.16 106 SER A N 1
ATOM 846 C CA . SER A 1 106 ? -5.419 -14.847 39.418 1.00 55.16 106 SER A CA 1
ATOM 847 C C . SER A 1 106 ? -5.361 -13.321 39.276 1.00 55.16 106 SER A C 1
ATOM 849 O O . SER A 1 106 ? -6.402 -12.691 39.099 1.00 55.16 106 SER A O 1
ATOM 851 N N . SER A 1 107 ? -4.161 -12.732 39.301 1.00 56.41 107 SER A N 1
ATOM 852 C CA . SER A 1 107 ? -3.931 -11.309 39.025 1.00 56.41 107 SER A CA 1
ATOM 853 C C . SER A 1 107 ? -4.658 -10.901 37.740 1.00 56.41 107 SER A C 1
ATOM 855 O O . SER A 1 107 ? -4.239 -11.250 36.638 1.00 56.41 107 SER A O 1
ATOM 857 N N . ARG A 1 108 ? -5.803 -10.223 37.867 1.00 70.75 108 ARG A N 1
ATOM 858 C CA . ARG A 1 108 ? -6.613 -9.820 36.712 1.00 70.75 108 ARG A CA 1
ATOM 859 C C . ARG A 1 108 ? -5.936 -8.621 36.058 1.00 70.75 108 ARG A C 1
ATOM 861 O O . ARG A 1 108 ? -6.043 -7.508 36.562 1.00 70.75 108 ARG A O 1
ATOM 868 N N . THR A 1 109 ? -5.231 -8.849 34.957 1.00 82.38 109 THR A N 1
ATOM 869 C CA . THR A 1 109 ? -4.723 -7.776 34.097 1.00 82.38 109 THR A CA 1
ATOM 870 C C . THR A 1 109 ? -5.907 -7.028 33.489 1.00 82.38 109 THR A C 1
ATOM 872 O O . THR A 1 109 ? -6.771 -7.640 32.859 1.00 82.38 109 THR A O 1
ATOM 875 N N . SER A 1 110 ? -5.977 -5.715 33.697 1.00 87.06 110 SER A N 1
ATOM 876 C CA . SER A 1 110 ? -6.946 -4.853 33.021 1.00 87.06 110 SER A CA 1
ATOM 877 C C . SER A 1 110 ? -6.317 -4.281 31.755 1.00 87.06 110 SER A C 1
ATOM 879 O O . SER A 1 110 ? -5.136 -3.939 31.740 1.00 87.06 110 SER A O 1
ATOM 881 N N . TYR A 1 111 ? -7.095 -4.212 30.677 1.00 91.81 111 TYR A N 1
ATOM 882 C CA . TYR A 1 111 ? -6.644 -3.684 29.395 1.00 91.81 111 TYR A CA 1
ATOM 883 C C . TYR A 1 111 ? -7.360 -2.372 29.087 1.00 91.81 111 TYR A C 1
ATOM 885 O O . TYR A 1 111 ? -8.551 -2.211 29.366 1.00 91.81 111 TYR A O 1
ATOM 893 N N . ARG A 1 112 ? -6.642 -1.432 28.480 1.00 93.12 112 ARG A N 1
ATOM 894 C CA . ARG A 1 112 ? -7.204 -0.200 27.919 1.00 93.12 112 ARG A CA 1
ATOM 895 C C . ARG A 1 112 ? -6.718 -0.014 26.489 1.00 93.12 112 ARG A C 1
ATOM 897 O O . ARG A 1 112 ? -5.560 -0.290 26.188 1.00 93.12 112 ARG A O 1
ATOM 904 N N . LEU A 1 113 ? -7.611 0.429 25.612 1.00 93.94 113 LEU A N 1
ATOM 905 C CA . LEU A 1 113 ? -7.266 0.854 24.261 1.00 93.94 113 LEU A CA 1
ATOM 906 C C . LEU A 1 113 ? -6.924 2.336 24.311 1.00 93.94 113 LEU A C 1
ATOM 908 O O . LEU A 1 113 ? -7.764 3.141 24.712 1.00 93.94 113 LEU A O 1
ATOM 912 N N . CYS A 1 114 ? -5.712 2.674 23.898 1.00 94.00 114 CYS A N 1
ATOM 913 C CA . CYS A 1 114 ? -5.203 4.033 23.863 1.00 94.00 114 CYS A CA 1
ATOM 914 C C . CYS A 1 114 ? -5.021 4.490 22.411 1.00 94.00 114 CYS A C 1
ATOM 916 O O . CYS A 1 114 ? -4.624 3.708 21.542 1.00 94.00 114 CYS A O 1
ATOM 918 N N . ARG A 1 115 ? -5.315 5.762 22.146 1.00 94.19 115 ARG A N 1
ATOM 919 C CA . ARG A 1 115 ? -5.127 6.418 20.847 1.00 94.19 115 ARG A CA 1
ATOM 920 C C . ARG A 1 115 ? -4.687 7.864 21.068 1.00 94.19 115 ARG A C 1
ATOM 922 O O . ARG A 1 115 ? -5.063 8.475 22.063 1.00 94.19 115 ARG A O 1
ATOM 929 N N . LEU A 1 116 ? -3.918 8.405 20.128 1.00 93.06 116 LEU A N 1
ATOM 930 C CA . LEU A 1 116 ? -3.662 9.840 20.042 1.00 93.06 116 LEU A CA 1
ATOM 931 C C . LEU A 1 116 ? -4.779 10.536 19.265 1.00 93.06 116 LEU A C 1
ATOM 933 O O . LEU A 1 116 ? -5.126 10.129 18.157 1.00 93.06 116 LEU A O 1
ATOM 937 N N . ASN A 1 117 ? -5.329 11.589 19.849 1.00 89.12 117 ASN A N 1
ATOM 938 C CA . ASN A 1 117 ? -6.281 12.463 19.178 1.00 89.12 117 ASN A CA 1
ATOM 939 C C . ASN A 1 117 ? -5.534 13.425 18.238 1.00 89.12 117 ASN A C 1
ATOM 941 O O . ASN A 1 117 ? -4.317 13.578 18.333 1.00 89.12 117 ASN A O 1
ATOM 945 N N . GLU A 1 118 ? -6.266 14.148 17.391 1.00 89.50 118 GLU A N 1
ATOM 946 C CA . GLU A 1 118 ? -5.701 15.176 16.495 1.00 89.50 118 GLU A CA 1
ATOM 947 C C . GLU A 1 118 ? -4.929 16.274 17.256 1.00 89.50 118 GLU A C 1
ATOM 949 O O . GLU A 1 118 ? -3.958 16.822 16.744 1.00 89.50 118 GLU A O 1
ATOM 954 N N . ASN A 1 119 ? -5.297 16.525 18.518 1.00 90.00 119 ASN A N 1
ATOM 955 C CA . ASN A 1 119 ? -4.632 17.482 19.410 1.00 90.00 119 ASN A CA 1
ATOM 956 C C . ASN A 1 119 ? -3.352 16.930 20.078 1.00 90.00 119 ASN A C 1
ATOM 958 O O . ASN A 1 119 ? -2.738 17.625 20.883 1.00 90.00 119 ASN A O 1
ATOM 962 N N . GLY A 1 120 ? -2.967 15.675 19.816 1.00 90.06 120 GLY A N 1
ATOM 963 C CA . GLY A 1 120 ? -1.827 15.009 20.464 1.00 90.06 120 GLY A CA 1
ATOM 964 C C . GLY A 1 120 ? -2.101 14.489 21.882 1.00 90.06 120 GLY A C 1
ATOM 965 O O . GLY A 1 120 ? -1.206 13.950 22.527 1.00 90.06 120 GLY A O 1
ATOM 966 N N . GLU A 1 121 ? -3.334 14.617 22.371 1.00 89.88 121 GLU A N 1
ATOM 967 C CA . GLU A 1 121 ? -3.750 14.093 23.673 1.00 89.88 121 GLU A CA 1
ATOM 968 C C . GLU A 1 121 ? -4.091 12.601 23.590 1.00 89.88 121 GLU A C 1
ATOM 970 O O . GLU A 1 121 ? -4.675 12.135 22.607 1.00 89.88 121 GLU A O 1
ATOM 975 N N . VAL A 1 122 ? -3.751 11.844 24.637 1.00 91.88 122 VAL A N 1
ATOM 976 C CA . VAL A 1 122 ? -4.064 10.413 24.715 1.00 91.88 122 VAL A CA 1
ATOM 977 C C . VAL A 1 122 ? -5.496 10.233 25.199 1.00 91.88 122 VAL A C 1
ATOM 979 O O . VAL A 1 122 ? -5.823 10.532 26.348 1.00 91.88 122 VAL A O 1
ATOM 982 N N . TRP A 1 123 ? -6.344 9.675 24.344 1.00 91.50 123 TRP A N 1
ATOM 983 C CA . TRP A 1 123 ? -7.628 9.132 24.758 1.00 91.50 123 TRP A CA 1
ATOM 984 C C . TRP A 1 123 ? -7.477 7.654 25.105 1.00 91.50 123 TRP A C 1
ATOM 986 O O . TRP A 1 123 ? -6.789 6.907 24.405 1.00 91.50 123 TRP A O 1
ATOM 996 N N . SER A 1 124 ? -8.139 7.220 26.178 1.00 92.25 124 SER A N 1
ATOM 997 C CA . SER A 1 124 ? -8.170 5.815 26.573 1.00 92.25 124 SER A CA 1
ATOM 998 C C . SER A 1 124 ? -9.591 5.345 26.868 1.00 92.25 124 SER A C 1
ATOM 1000 O O . SER A 1 124 ? -10.401 6.085 27.428 1.00 92.25 124 SER A O 1
ATOM 1002 N N . ARG A 1 125 ? -9.891 4.096 26.500 1.00 91.38 125 ARG A N 1
ATOM 1003 C CA . ARG A 1 125 ? -11.149 3.416 26.834 1.00 91.38 125 ARG A CA 1
ATOM 1004 C C . ARG A 1 125 ? -10.863 2.053 27.452 1.00 91.38 125 ARG A C 1
ATOM 1006 O O . ARG A 1 125 ? -10.003 1.336 26.931 1.00 91.38 125 ARG A O 1
ATOM 1013 N N . PRO A 1 126 ? -11.572 1.660 28.525 1.00 91.12 126 PRO A N 1
ATOM 1014 C CA . PRO A 1 126 ? -11.455 0.310 29.061 1.00 91.12 126 PRO A CA 1
ATOM 1015 C C . PRO A 1 126 ? -11.788 -0.720 27.975 1.00 91.12 126 PRO A C 1
ATOM 1017 O O . PRO A 1 126 ? -12.762 -0.564 27.238 1.00 91.12 126 PRO A O 1
ATOM 1020 N N . CYS A 1 127 ? -10.958 -1.754 27.874 1.00 90.06 127 CYS A N 1
ATOM 1021 C CA . CYS A 1 127 ? -11.134 -2.869 26.953 1.00 90.06 127 CYS A CA 1
ATOM 1022 C C . CYS A 1 127 ? -11.321 -4.147 27.781 1.00 90.06 127 CYS A C 1
ATOM 1024 O O . CYS A 1 127 ? -10.413 -4.519 28.534 1.00 90.06 127 CYS A O 1
ATOM 1026 N N . PRO A 1 128 ? -12.469 -4.836 27.685 1.00 90.56 128 PRO A N 1
ATOM 1027 C CA . PRO A 1 128 ? -12.638 -6.115 28.358 1.00 90.56 128 PRO A CA 1
ATOM 1028 C C . PRO A 1 128 ? -11.673 -7.147 27.763 1.00 90.56 128 PRO A C 1
ATOM 1030 O O . PRO A 1 128 ? -11.342 -7.094 26.579 1.00 90.56 128 PRO A O 1
ATOM 1033 N N . SER A 1 129 ? -11.229 -8.106 28.581 1.00 87.19 129 SER A N 1
ATOM 1034 C CA . SER A 1 129 ? -10.237 -9.112 28.166 1.00 87.19 129 SER A CA 1
ATOM 1035 C C . SER A 1 129 ? -10.688 -9.966 26.975 1.00 87.19 129 SER A C 1
ATOM 1037 O O . SER A 1 129 ? -9.841 -10.484 26.256 1.00 87.19 129 SER A O 1
ATOM 1039 N N . GLU A 1 130 ? -11.997 -10.117 26.767 1.00 90.81 130 GLU A N 1
ATOM 1040 C CA . GLU A 1 130 ? -12.578 -10.840 25.630 1.00 90.81 130 GLU A CA 1
ATOM 1041 C C . GLU A 1 130 ? -12.370 -10.098 24.298 1.00 90.81 130 GLU A C 1
ATOM 1043 O O . GLU A 1 130 ? -12.089 -10.714 23.273 1.00 90.81 130 GLU A O 1
ATOM 1048 N N . GLU A 1 131 ? -12.403 -8.762 24.312 1.00 92.06 131 GLU A N 1
ATOM 1049 C CA . GLU A 1 131 ? -12.227 -7.940 23.108 1.00 92.06 131 GLU A CA 1
ATOM 1050 C C . GLU A 1 131 ? -10.756 -7.737 22.729 1.00 92.06 131 GLU A C 1
ATOM 1052 O O . GLU A 1 131 ? -10.467 -7.331 21.605 1.00 92.06 131 GLU A O 1
ATOM 1057 N N . VAL A 1 132 ? -9.810 -8.041 23.624 1.00 91.94 132 VAL A N 1
ATOM 1058 C CA . VAL A 1 132 ? -8.371 -7.789 23.422 1.00 91.94 132 VAL A CA 1
ATOM 1059 C C . VAL A 1 132 ? -7.843 -8.436 22.142 1.00 91.94 132 VAL A C 1
ATOM 1061 O O . VAL A 1 132 ? -7.099 -7.792 21.405 1.00 91.94 132 VAL A O 1
ATOM 1064 N N . ALA A 1 133 ? -8.258 -9.669 21.838 1.00 93.38 133 ALA A N 1
ATOM 1065 C CA . ALA A 1 133 ? -7.854 -10.363 20.614 1.00 93.38 133 ALA A CA 1
ATOM 1066 C C . ALA A 1 133 ? -8.426 -9.703 19.346 1.00 93.38 133 ALA A C 1
ATOM 1068 O O . ALA A 1 133 ? -7.742 -9.582 18.333 1.00 93.38 133 ALA A O 1
ATOM 1069 N N . SER A 1 134 ? -9.675 -9.235 19.405 1.00 93.88 134 SER A N 1
ATOM 1070 C CA . SER A 1 134 ? -10.294 -8.508 18.293 1.00 93.88 134 SER A CA 1
ATOM 1071 C C . SER A 1 134 ? -9.616 -7.150 18.075 1.00 93.88 134 SER A C 1
ATOM 1073 O O . SER A 1 134 ? -9.294 -6.777 16.946 1.00 93.88 134 SER A O 1
ATOM 1075 N N . MET A 1 135 ? -9.338 -6.423 19.161 1.00 95.00 135 MET A N 1
ATOM 1076 C CA . MET A 1 135 ? -8.678 -5.119 19.108 1.00 95.00 135 MET A CA 1
ATOM 1077 C C . MET A 1 135 ? -7.232 -5.233 18.625 1.00 95.00 135 MET A C 1
ATOM 1079 O O . MET A 1 135 ? -6.806 -4.419 17.808 1.00 95.00 135 MET A O 1
ATOM 1083 N N . SER A 1 136 ? -6.482 -6.249 19.060 1.00 94.38 136 SER A N 1
ATOM 1084 C CA . SER A 1 136 ? -5.111 -6.469 18.585 1.00 94.38 136 SER A CA 1
ATOM 1085 C C . SER A 1 136 ? -5.075 -6.754 17.084 1.00 94.38 136 SER A C 1
ATOM 1087 O O . SER A 1 136 ? -4.229 -6.202 16.382 1.00 94.38 136 SER A O 1
ATOM 1089 N N . LEU A 1 137 ? -6.035 -7.529 16.570 1.00 96.25 137 LEU A N 1
ATOM 1090 C CA . LEU A 1 137 ? -6.157 -7.783 15.139 1.00 96.25 137 LEU A CA 1
ATOM 1091 C C . LEU A 1 137 ? -6.521 -6.510 14.362 1.00 96.25 137 LEU A C 1
ATOM 1093 O O . LEU A 1 137 ? -5.919 -6.234 13.326 1.00 96.25 137 LEU A O 1
ATOM 1097 N N . ALA A 1 138 ? -7.457 -5.703 14.865 1.00 95.88 138 ALA A N 1
ATOM 1098 C CA . ALA A 1 138 ? -7.822 -4.431 14.241 1.00 95.88 138 ALA A CA 1
ATOM 1099 C C . ALA A 1 138 ? -6.651 -3.426 14.211 1.00 95.88 138 ALA A C 1
ATOM 1101 O O . ALA A 1 138 ? -6.483 -2.704 13.224 1.00 95.88 138 ALA A O 1
ATOM 1102 N N . ILE A 1 139 ? -5.815 -3.414 15.256 1.00 95.75 139 ILE A N 1
ATOM 1103 C CA . ILE A 1 139 ? -4.574 -2.626 15.314 1.00 95.75 139 ILE A CA 1
ATOM 1104 C C . ILE A 1 139 ? -3.532 -3.173 14.338 1.00 95.75 139 ILE A C 1
ATOM 1106 O O . ILE A 1 139 ? -2.887 -2.408 13.622 1.00 95.75 139 ILE A O 1
ATOM 1110 N N . HIS A 1 140 ? -3.377 -4.492 14.257 1.00 97.00 140 HIS A N 1
ATOM 1111 C CA . HIS A 1 140 ? -2.447 -5.103 13.314 1.00 97.00 140 HIS A CA 1
ATOM 1112 C C . HIS A 1 140 ? -2.811 -4.764 11.863 1.00 97.00 140 HIS A C 1
ATOM 1114 O O . HIS A 1 140 ? -1.951 -4.358 11.083 1.00 97.00 140 HIS A O 1
ATOM 1120 N N . ARG A 1 141 ? -4.101 -4.820 11.521 1.00 97.44 141 ARG A N 1
ATOM 1121 C CA . ARG A 1 141 ? -4.605 -4.392 10.207 1.00 97.44 141 ARG A CA 1
ATOM 1122 C C . ARG A 1 141 ? -4.275 -2.935 9.913 1.00 97.44 141 ARG A C 1
ATOM 1124 O O . ARG A 1 141 ? -3.912 -2.602 8.791 1.00 97.44 141 ARG A O 1
ATOM 1131 N N . TYR A 1 142 ? -4.346 -2.066 10.919 1.00 97.19 142 TYR A N 1
ATOM 1132 C CA . TYR A 1 142 ? -3.941 -0.673 10.760 1.00 97.19 142 TYR A CA 1
ATOM 1133 C C . TYR A 1 142 ? -2.445 -0.533 10.455 1.00 97.19 142 TYR A C 1
ATOM 1135 O O . TYR A 1 142 ? -2.060 0.235 9.571 1.00 97.19 142 TYR A O 1
ATOM 1143 N N . GLN A 1 143 ? -1.596 -1.316 11.124 1.00 97.06 143 GLN A N 1
ATOM 1144 C CA . GLN A 1 143 ? -0.161 -1.349 10.832 1.00 97.06 143 GLN A CA 1
ATOM 1145 C C . GLN A 1 143 ? 0.114 -1.835 9.403 1.00 97.06 143 GLN A C 1
ATOM 1147 O O . GLN A 1 143 ? 0.909 -1.222 8.692 1.00 97.06 143 GLN A O 1
ATOM 1152 N N . GLN A 1 144 ? -0.576 -2.884 8.955 1.00 97.88 144 GLN A N 1
ATOM 1153 C CA . GLN A 1 144 ? -0.479 -3.383 7.580 1.00 97.88 144 GLN A CA 1
ATOM 1154 C C . GLN A 1 144 ? -0.936 -2.331 6.561 1.00 97.88 144 GLN A C 1
ATOM 1156 O O . GLN A 1 144 ? -0.233 -2.070 5.587 1.00 97.88 144 GLN A O 1
ATOM 1161 N N . LEU A 1 145 ? -2.062 -1.658 6.810 1.00 98.06 145 LEU A N 1
ATOM 1162 C CA . LEU A 1 145 ? -2.544 -0.571 5.957 1.00 98.06 145 LEU A CA 1
ATOM 1163 C C . LEU A 1 145 ? -1.492 0.538 5.818 1.00 98.06 145 LEU A C 1
ATOM 1165 O O . LEU A 1 145 ? -1.199 0.978 4.708 1.00 98.06 145 LEU A O 1
ATOM 1169 N N . ARG A 1 146 ? -0.873 0.963 6.928 1.00 97.56 146 ARG A N 1
ATOM 1170 C CA . ARG A 1 146 ? 0.216 1.954 6.911 1.00 97.56 146 ARG A CA 1
ATOM 1171 C C . ARG A 1 146 ? 1.407 1.487 6.072 1.00 97.56 146 ARG A C 1
ATOM 1173 O O . ARG A 1 146 ? 1.972 2.294 5.334 1.00 97.56 146 ARG A O 1
ATOM 1180 N N . GLN A 1 147 ? 1.775 0.208 6.155 1.00 97.94 147 GLN A N 1
ATOM 1181 C CA . GLN A 1 147 ? 2.847 -0.365 5.336 1.00 97.94 147 GLN A CA 1
ATOM 1182 C C . GLN A 1 147 ? 2.504 -0.315 3.843 1.00 97.94 147 GLN A C 1
ATOM 1184 O O . GLN A 1 147 ? 3.320 0.165 3.055 1.00 97.94 147 GLN A O 1
ATOM 1189 N N . PHE A 1 148 ? 1.298 -0.736 3.457 1.00 98.31 148 PHE A N 1
ATOM 1190 C CA . PHE A 1 148 ? 0.854 -0.709 2.062 1.00 98.31 148 PHE A CA 1
ATOM 1191 C C . PHE A 1 148 ? 0.782 0.709 1.496 1.00 98.31 148 PHE A C 1
ATOM 1193 O O . PHE A 1 148 ? 1.261 0.953 0.391 1.00 98.31 148 PHE A O 1
ATOM 1200 N N . LEU A 1 149 ? 0.262 1.668 2.263 1.00 98.12 149 LEU A N 1
ATOM 1201 C CA . LEU A 1 149 ? 0.203 3.067 1.835 1.00 98.12 149 LEU A CA 1
ATOM 1202 C C . LEU A 1 149 ? 1.596 3.677 1.635 1.00 98.12 149 LEU A C 1
ATOM 1204 O O . LEU A 1 149 ? 1.802 4.427 0.684 1.00 98.12 149 LEU A O 1
ATOM 1208 N N . ASN A 1 150 ? 2.563 3.335 2.488 1.00 98.19 150 ASN A N 1
ATOM 1209 C CA . ASN A 1 150 ? 3.943 3.790 2.317 1.00 98.19 150 ASN A CA 1
ATOM 1210 C C . ASN A 1 150 ? 4.566 3.194 1.042 1.00 98.19 150 ASN A C 1
ATOM 1212 O O . ASN A 1 150 ? 5.125 3.919 0.219 1.00 98.19 150 ASN A O 1
ATOM 1216 N N . GLN A 1 151 ? 4.395 1.887 0.824 1.00 98.19 151 GLN A N 1
ATOM 1217 C CA . GLN A 1 151 ? 4.874 1.229 -0.394 1.00 98.19 151 GLN A CA 1
ATOM 1218 C C . GLN A 1 151 ? 4.249 1.823 -1.659 1.00 98.19 151 GLN A C 1
ATOM 1220 O O . GLN A 1 151 ? 4.966 2.054 -2.633 1.00 98.19 151 GLN A O 1
ATOM 1225 N N . LYS A 1 152 ? 2.942 2.109 -1.626 1.00 98.00 152 LYS A N 1
ATOM 1226 C CA . LYS A 1 152 ? 2.227 2.790 -2.707 1.00 98.00 152 LYS A CA 1
ATOM 1227 C C . LYS A 1 152 ? 2.876 4.138 -3.019 1.00 98.00 152 LYS A C 1
ATOM 1229 O O . LYS A 1 152 ? 3.297 4.355 -4.150 1.00 98.00 152 LYS A O 1
ATOM 1234 N N . HIS A 1 153 ? 3.022 4.995 -2.009 1.00 98.31 153 HIS A N 1
ATOM 1235 C CA . HIS A 1 153 ? 3.616 6.321 -2.174 1.00 98.31 153 HIS A CA 1
ATOM 1236 C C . HIS A 1 153 ? 5.028 6.247 -2.772 1.00 98.31 153 HIS A C 1
ATOM 1238 O O . HIS A 1 153 ? 5.355 6.981 -3.699 1.00 98.31 153 HIS A O 1
ATOM 1244 N N . MET A 1 154 ? 5.864 5.324 -2.288 1.00 98.31 154 MET A N 1
ATOM 1245 C CA . MET A 1 154 ? 7.215 5.132 -2.820 1.00 98.31 154 MET A CA 1
ATOM 1246 C C . MET A 1 154 ? 7.207 4.766 -4.315 1.00 98.31 154 MET A C 1
ATOM 1248 O O . MET A 1 154 ? 8.044 5.256 -5.072 1.00 98.31 154 MET A O 1
ATOM 1252 N N . LEU A 1 155 ? 6.298 3.890 -4.754 1.00 98.12 155 LEU A N 1
ATOM 1253 C CA . LEU A 1 155 ? 6.190 3.508 -6.167 1.00 98.12 155 LEU A CA 1
ATOM 1254 C C . LEU A 1 155 ? 5.670 4.662 -7.031 1.00 98.12 155 LEU A C 1
ATOM 1256 O O . LEU A 1 155 ? 6.217 4.904 -8.105 1.00 98.12 155 LEU A O 1
ATOM 1260 N N . GLU A 1 156 ? 4.676 5.407 -6.546 1.00 98.00 156 GLU A N 1
ATOM 1261 C CA . GLU A 1 156 ? 4.148 6.598 -7.225 1.00 98.00 156 GLU A CA 1
ATOM 1262 C C . GLU A 1 156 ? 5.226 7.678 -7.398 1.00 98.00 156 GLU A C 1
ATOM 1264 O O . GLU A 1 156 ? 5.352 8.281 -8.470 1.00 98.00 156 GLU A O 1
ATOM 1269 N N . GLU A 1 157 ? 6.053 7.890 -6.374 1.00 98.25 157 GLU A N 1
ATOM 1270 C CA . GLU A 1 157 ? 7.175 8.822 -6.434 1.00 98.25 157 GLU A CA 1
ATOM 1271 C C . GLU A 1 157 ? 8.217 8.371 -7.467 1.00 98.25 157 GLU A C 1
ATOM 1273 O O . GLU A 1 157 ? 8.644 9.167 -8.304 1.00 98.25 157 GLU A O 1
ATOM 1278 N N . ARG A 1 158 ? 8.576 7.081 -7.479 1.00 98.00 158 ARG A N 1
ATOM 1279 C CA . ARG A 1 158 ? 9.523 6.521 -8.458 1.00 98.00 158 ARG A CA 1
ATOM 1280 C C . ARG A 1 158 ? 9.022 6.640 -9.895 1.00 98.00 158 ARG A C 1
ATOM 1282 O O . ARG A 1 158 ? 9.793 7.042 -10.766 1.00 98.00 158 ARG A O 1
ATOM 1289 N N . LEU A 1 159 ? 7.747 6.341 -10.151 1.00 97.56 159 LEU A N 1
ATOM 1290 C CA . LEU A 1 159 ? 7.133 6.521 -11.472 1.00 97.56 159 LEU A CA 1
ATOM 1291 C C . LEU A 1 159 ? 7.140 7.993 -11.896 1.00 97.56 159 LEU A C 1
ATOM 1293 O O . LEU A 1 159 ? 7.478 8.313 -13.038 1.00 97.56 159 LEU A O 1
ATOM 1297 N N . SER A 1 160 ? 6.828 8.898 -10.967 1.00 97.69 160 SER A N 1
ATOM 1298 C CA . SER A 1 160 ? 6.852 10.342 -11.219 1.00 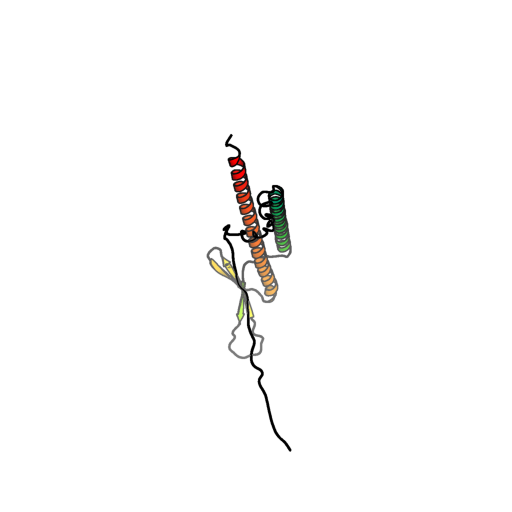97.69 160 SER A CA 1
ATOM 1299 C C . SER A 1 160 ? 8.258 10.836 -11.566 1.00 97.69 160 SER A C 1
ATOM 1301 O O . SER A 1 160 ? 8.428 11.580 -12.536 1.00 97.69 160 SER A O 1
ATOM 1303 N N . GLN A 1 161 ? 9.272 10.390 -10.820 1.00 97.81 161 GLN A N 1
ATOM 1304 C CA . GLN A 1 161 ? 10.678 10.705 -11.080 1.00 97.81 161 GLN A CA 1
ATOM 1305 C C . GLN A 1 161 ? 11.126 10.166 -12.445 1.00 97.81 161 GLN A C 1
ATOM 1307 O O . GLN A 1 161 ? 11.668 10.923 -13.249 1.00 97.81 161 GLN A O 1
ATOM 1312 N N . LEU A 1 162 ? 10.825 8.900 -12.756 1.00 96.94 162 LEU A N 1
ATOM 1313 C CA . LEU A 1 162 ? 11.143 8.288 -14.049 1.00 96.94 162 LEU A CA 1
ATOM 1314 C C . LEU A 1 162 ? 10.535 9.085 -15.210 1.00 96.94 162 LEU A C 1
ATOM 1316 O O . LEU A 1 162 ? 11.229 9.418 -16.172 1.00 96.94 162 LEU A O 1
ATOM 1320 N N . ALA A 1 163 ? 9.255 9.448 -15.105 1.00 96.00 163 ALA A N 1
ATOM 1321 C CA . ALA A 1 163 ? 8.565 10.221 -16.131 1.00 96.00 163 ALA A CA 1
ATOM 1322 C C . ALA A 1 163 ? 9.201 11.604 -16.344 1.00 96.00 163 ALA A C 1
ATOM 1324 O O . ALA A 1 163 ? 9.301 12.074 -17.479 1.00 96.00 163 ALA A O 1
ATOM 1325 N N . GLN A 1 164 ? 9.642 12.269 -15.274 1.00 97.56 164 GLN A N 1
ATOM 1326 C CA . GLN A 1 164 ? 10.352 13.546 -15.373 1.00 97.56 164 GLN A CA 1
ATOM 1327 C C . GLN A 1 164 ? 11.724 13.384 -16.037 1.00 97.56 164 GLN A C 1
ATOM 1329 O O . GLN A 1 164 ? 12.054 14.163 -16.936 1.00 97.56 164 GLN A O 1
ATOM 1334 N N . SER A 1 165 ? 12.491 12.358 -15.661 1.00 96.31 165 SER A N 1
ATOM 1335 C CA . SER A 1 165 ? 13.786 12.048 -16.275 1.00 96.31 165 SER A CA 1
ATOM 1336 C C . SER A 1 165 ? 13.651 11.750 -17.768 1.00 96.31 165 SER A C 1
ATOM 1338 O O . SER A 1 165 ? 14.364 12.351 -18.570 1.00 96.31 165 SER A O 1
ATOM 1340 N N . LEU A 1 166 ? 12.692 10.907 -18.163 1.00 95.19 166 LEU A N 1
ATOM 1341 C CA . LEU A 1 166 ? 12.431 10.588 -19.570 1.00 95.19 166 LEU A CA 1
ATOM 1342 C C . LEU A 1 166 ? 12.000 11.823 -20.370 1.00 95.19 166 LEU A C 1
ATOM 1344 O O . LEU A 1 166 ? 12.498 12.044 -21.471 1.00 95.19 166 LEU A O 1
ATOM 1348 N N . LYS A 1 167 ? 11.135 12.681 -19.810 1.00 94.38 167 LYS A N 1
ATOM 1349 C CA . LYS A 1 167 ? 10.758 13.958 -20.445 1.00 94.38 167 LYS A CA 1
ATOM 1350 C C . LYS A 1 167 ? 11.957 14.887 -20.628 1.00 94.38 167 LYS A C 1
ATOM 1352 O O . LYS A 1 167 ? 12.055 15.549 -21.659 1.00 94.38 167 LYS A O 1
ATOM 1357 N N . SER A 1 168 ? 12.851 14.956 -19.642 1.00 95.81 168 SER A N 1
ATOM 1358 C CA . SER A 1 168 ? 14.078 15.755 -19.728 1.00 95.81 168 SER A CA 1
ATOM 1359 C C . SER A 1 168 ? 15.005 15.238 -20.831 1.00 95.81 168 SER A C 1
ATOM 1361 O O . SER A 1 168 ? 15.418 16.011 -21.693 1.00 95.81 168 SER A O 1
ATOM 1363 N N . LEU A 1 169 ? 15.244 13.923 -20.873 1.00 93.25 169 LEU A N 1
ATOM 1364 C CA . LEU A 1 169 ? 16.045 13.274 -21.917 1.00 93.25 169 LEU A CA 1
ATOM 1365 C C . LEU A 1 169 ? 15.440 13.481 -23.311 1.00 93.25 169 LEU A C 1
ATOM 1367 O O . LEU A 1 169 ? 16.151 13.838 -24.245 1.00 93.25 169 LEU A O 1
ATOM 1371 N N . HIS A 1 170 ? 14.120 13.336 -23.446 1.00 92.62 170 HIS A N 1
ATOM 1372 C CA . HIS A 1 170 ? 13.419 13.587 -24.705 1.00 92.62 170 HIS A CA 1
ATOM 1373 C C . HIS A 1 170 ? 13.597 15.035 -25.185 1.00 92.62 170 HIS A C 1
ATOM 1375 O O . HIS A 1 170 ? 13.809 15.268 -26.372 1.00 92.62 170 HIS A O 1
ATOM 1381 N N . ARG A 1 171 ? 13.550 16.022 -24.278 1.00 93.12 171 ARG A N 1
ATOM 1382 C CA . ARG A 1 171 ? 13.828 17.427 -24.627 1.00 93.12 171 ARG A CA 1
ATOM 1383 C C . ARG A 1 171 ? 15.272 17.624 -25.080 1.00 93.12 171 ARG A C 1
ATOM 1385 O O . ARG A 1 171 ? 15.473 18.260 -26.102 1.00 93.12 171 ARG A O 1
ATOM 1392 N N . GLN A 1 172 ? 16.249 17.056 -24.373 1.00 90.56 172 GLN A N 1
ATOM 1393 C CA . GLN A 1 172 ? 17.668 17.158 -24.746 1.00 90.56 172 GLN A CA 1
ATOM 1394 C C . GLN A 1 172 ? 17.950 16.565 -26.133 1.00 90.56 172 GLN A C 1
ATOM 1396 O O . GLN A 1 172 ? 18.692 17.149 -26.917 1.00 90.56 172 GLN A O 1
ATOM 1401 N N . LEU A 1 173 ? 17.329 15.426 -26.453 1.00 86.31 173 LEU A N 1
ATOM 1402 C CA . LEU A 1 173 ? 17.446 14.794 -27.768 1.00 86.31 173 LEU A CA 1
ATOM 1403 C C . LEU A 1 173 ? 16.724 15.587 -28.869 1.00 86.31 173 LEU A C 1
ATOM 1405 O O . LEU A 1 173 ? 17.195 15.613 -30.002 1.00 86.31 173 LEU A O 1
ATOM 1409 N N . GLY A 1 174 ? 15.597 16.229 -28.545 1.00 82.44 174 GLY A N 1
ATOM 1410 C CA . GLY A 1 174 ? 14.838 17.060 -29.484 1.00 82.44 174 GLY A CA 1
ATOM 1411 C C . GLY A 1 174 ? 15.488 18.414 -29.791 1.00 82.44 174 GLY A C 1
ATOM 1412 O O . GLY A 1 174 ? 15.397 18.883 -30.921 1.00 82.44 174 GLY A O 1
ATOM 1413 N N . ASP A 1 175 ? 16.165 19.023 -28.816 1.00 73.56 175 ASP A N 1
ATOM 1414 C CA . ASP A 1 175 ? 16.799 20.348 -28.938 1.00 73.56 175 ASP A CA 1
ATOM 1415 C C . ASP A 1 175 ? 18.104 20.300 -29.761 1.00 73.56 175 ASP A C 1
ATOM 1417 O O . ASP A 1 175 ? 18.400 21.200 -30.542 1.00 73.56 175 ASP A O 1
ATOM 1421 N N . GLY A 1 176 ? 18.841 19.182 -29.707 1.00 60.44 176 GLY A N 1
ATOM 1422 C CA . GLY A 1 176 ? 20.044 18.960 -30.527 1.00 60.44 176 GLY A CA 1
ATOM 1423 C C . GLY A 1 176 ? 19.787 18.746 -32.030 1.00 60.44 176 GLY A C 1
ATOM 1424 O O . GLY A 1 176 ? 20.733 18.569 -32.795 1.00 60.44 176 GLY A O 1
ATOM 1425 N N . GLY A 1 177 ? 18.522 18.730 -32.469 1.00 54.78 177 GLY A N 1
ATOM 1426 C CA . GLY A 1 177 ? 18.123 18.533 -33.867 1.00 54.78 177 GLY A CA 1
ATOM 1427 C C . GLY A 1 177 ? 17.975 19.817 -34.694 1.00 54.78 177 GLY A C 1
ATOM 1428 O O . GLY A 1 177 ? 17.652 19.720 -35.879 1.00 54.78 177 GLY A O 1
ATOM 1429 N N . MET A 1 178 ? 18.193 20.999 -34.102 1.00 53.25 178 MET A N 1
ATOM 1430 C CA . MET A 1 178 ? 17.872 22.304 -34.702 1.00 53.25 178 MET A CA 1
ATOM 1431 C C . MET A 1 178 ? 19.101 23.205 -34.961 1.00 53.25 178 MET A C 1
ATOM 1433 O O . MET A 1 178 ? 18.997 24.422 -34.884 1.00 53.25 178 MET A O 1
ATOM 1437 N N . GLU A 1 179 ? 20.260 22.627 -35.308 1.00 51.53 179 GLU A N 1
ATOM 1438 C CA . GLU A 1 179 ? 21.415 23.360 -35.877 1.00 51.53 179 GLU A CA 1
ATOM 1439 C C . GLU A 1 179 ? 21.686 22.948 -37.340 1.00 51.53 179 GLU A C 1
ATOM 1441 O O . GLU A 1 179 ? 22.724 22.370 -37.671 1.00 51.53 179 GLU A O 1
ATOM 1446 N N . ARG A 1 180 ? 20.740 23.228 -38.243 1.00 42.03 180 ARG A N 1
ATOM 1447 C CA . ARG A 1 180 ? 21.002 23.256 -39.692 1.00 42.03 180 ARG A CA 1
ATOM 1448 C C . ARG A 1 180 ? 20.499 24.544 -40.311 1.00 42.03 180 ARG A C 1
ATOM 1450 O O . ARG A 1 180 ? 19.363 24.935 -39.968 1.00 42.03 180 ARG A O 1
#

Radius of gyration: 45.45 Å; chains: 1; bounding box: 113×74×95 Å

Sequence (180 aa):
MDINPPNSNPLEPTNKRRLGTAEVHRPTELPPFPKYKPTRLSRYQNQYSPNLAIDVLHDIEAIACQWQDRLDQIHDQITALYHQGPIIEGWLESTPNSTHGNSSASSRTSYRLCRLNENGEVWSRPCPSEEVASMSLAIHRYQQLRQFLNQKHMLEERLSQLAQSLKSLHRQLGDGGMER

Secondary structure (DSSP, 8-state):
----------------------------PPPPPP--------SSTTSS-HHHHHHHHHHHHHHHHHHHHHHHHHHHHHHHHHHT------EEEEEE----S---S---EEEEEEEE-TTS-EEEEEE-TTTHHHHHHHHHHHHHHHHHHHHHHHHHHHHHHHHHHHHHHHHHHHHTT---